Protein AF-A0A5C4JPP7-F1 (afdb_monomer_lite)

Secondary structure (DSSP, 8-state):
-HHHHHHHHHHHHHHHHHHHHHHHTT-HHHHHHHHHHHHHHHHHHHHHHHHTT--SHHHHHHHHHHHHHHHHHHHHHHHHHHHHS---HHHHHHHHHHHHHHHHHTHHHHHHHHHSSSTT-TTS-TT-HHHHHHHIIIIIIHHHHHHHHHHHHH-TTSSSSSS---

Foldseek 3Di:
DVVVCVVLVVLLVVLQVVLVVCVVVLLLLVSLLSLLVSLQVLQVQLLVCPLVPVDNVSNLRSLVVSVVSLVSSLVSLQCSCPVPLDHPLVSLVSQLVSLVVLLVSQVQQVVQCVPCVGRNHVPDDPPPVVSSVSCCVRRPVSSVSSNVSSVVSNDPDPPPPPDDDD

Structure (mmCIF, N/CA/C/O backbone):
data_AF-A0A5C4JPP7-F1
#
_entry.id   AF-A0A5C4JPP7-F1
#
loop_
_atom_site.group_PDB
_atom_site.id
_atom_site.type_symbol
_atom_site.label_atom_id
_atom_site.label_alt_id
_atom_site.label_comp_id
_atom_site.label_asym_id
_atom_site.label_entity_id
_atom_site.label_seq_id
_atom_site.pdbx_PDB_ins_code
_atom_site.Cartn_x
_atom_site.Cartn_y
_atom_site.Cartn_z
_atom_site.occupancy
_atom_site.B_iso_or_equiv
_atom_site.auth_seq_id
_atom_site.auth_comp_id
_atom_site.auth_asym_id
_atom_site.auth_atom_id
_atom_site.pdbx_PDB_model_num
ATOM 1 N N . MET A 1 1 ? 24.424 9.582 1.582 1.00 49.69 1 MET A N 1
ATOM 2 C CA . MET A 1 1 ? 23.572 8.385 1.374 1.00 49.69 1 MET A CA 1
ATOM 3 C C . MET A 1 1 ? 23.296 7.610 2.666 1.00 49.69 1 MET A C 1
ATOM 5 O O . MET A 1 1 ? 22.175 7.161 2.840 1.00 49.69 1 MET A O 1
ATOM 9 N N . THR A 1 2 ? 24.236 7.521 3.614 1.00 51.38 2 THR A N 1
ATOM 10 C CA . THR A 1 2 ? 24.049 6.843 4.918 1.00 51.38 2 THR A CA 1
ATOM 11 C C . THR A 1 2 ? 22.946 7.439 5.810 1.00 51.38 2 THR A C 1
ATOM 13 O O . THR A 1 2 ? 22.228 6.692 6.467 1.00 51.38 2 THR A O 1
ATOM 16 N N . GLY A 1 3 ? 22.742 8.762 5.795 1.00 47.66 3 GLY A N 1
ATOM 17 C CA . GLY A 1 3 ? 21.712 9.421 6.618 1.00 47.66 3 GLY A CA 1
ATOM 18 C C . GLY A 1 3 ? 20.260 9.124 6.210 1.00 47.66 3 GLY A C 1
ATOM 19 O O . GLY A 1 3 ? 19.405 8.961 7.072 1.00 47.66 3 GLY A O 1
ATOM 20 N N . ILE A 1 4 ? 19.974 8.987 4.910 1.00 56.25 4 ILE A N 1
ATOM 21 C CA . ILE A 1 4 ? 18.609 8.727 4.405 1.00 56.25 4 ILE A CA 1
ATOM 22 C C . ILE A 1 4 ? 18.173 7.293 4.743 1.00 56.25 4 ILE A C 1
ATOM 24 O O . ILE A 1 4 ? 17.026 7.064 5.121 1.00 56.25 4 ILE A O 1
ATOM 28 N N . ILE A 1 5 ? 19.109 6.341 4.689 1.00 60.06 5 ILE A N 1
ATOM 29 C CA . ILE A 1 5 ? 18.866 4.935 5.043 1.00 60.06 5 ILE A CA 1
ATOM 30 C C . ILE A 1 5 ? 18.561 4.802 6.544 1.00 60.06 5 ILE A C 1
ATOM 32 O O . ILE A 1 5 ? 17.638 4.082 6.922 1.00 60.06 5 ILE A O 1
ATOM 36 N N . ALA A 1 6 ? 19.272 5.544 7.401 1.00 61.81 6 ALA A N 1
ATOM 37 C CA . ALA A 1 6 ? 19.023 5.543 8.844 1.00 61.81 6 ALA A CA 1
ATOM 38 C C . ALA A 1 6 ? 17.643 6.124 9.207 1.00 61.81 6 ALA A C 1
ATOM 40 O O . ALA A 1 6 ? 16.941 5.569 10.054 1.00 61.81 6 ALA A O 1
ATOM 41 N N . ILE A 1 7 ? 17.223 7.205 8.541 1.00 70.81 7 ILE A N 1
ATOM 42 C CA . ILE A 1 7 ? 15.914 7.838 8.767 1.00 70.81 7 ILE A CA 1
ATOM 43 C C . ILE A 1 7 ? 14.772 6.942 8.258 1.00 70.81 7 ILE A C 1
ATOM 45 O O . ILE A 1 7 ? 13.784 6.743 8.960 1.00 70.81 7 ILE A O 1
ATOM 49 N N . GLY A 1 8 ? 14.918 6.337 7.075 1.00 70.19 8 GLY A N 1
ATOM 50 C CA . GLY A 1 8 ? 13.918 5.406 6.539 1.00 70.19 8 GLY A CA 1
ATOM 51 C C . GLY A 1 8 ? 13.774 4.140 7.390 1.00 70.19 8 GLY A C 1
ATOM 52 O O . GLY A 1 8 ? 12.660 3.728 7.710 1.00 70.19 8 GLY A O 1
ATOM 53 N N . GLY A 1 9 ? 14.897 3.556 7.820 1.00 77.12 9 GLY A N 1
ATOM 54 C CA . GLY A 1 9 ? 14.901 2.360 8.665 1.00 77.12 9 GLY A CA 1
ATOM 55 C C . GLY A 1 9 ? 14.284 2.598 10.046 1.00 77.12 9 GLY A C 1
ATOM 56 O O . GLY A 1 9 ? 13.476 1.791 10.502 1.00 77.12 9 GLY A O 1
ATOM 57 N N . THR A 1 10 ? 14.603 3.723 10.693 1.00 82.38 10 THR A N 1
ATOM 58 C CA . THR A 1 10 ? 14.012 4.084 11.995 1.00 82.38 10 THR A CA 1
ATOM 59 C C . THR A 1 10 ? 12.517 4.372 11.892 1.00 82.38 10 THR A C 1
ATOM 61 O O . THR A 1 10 ? 11.758 3.921 12.748 1.00 82.38 10 THR A O 1
ATOM 64 N N . PHE A 1 11 ? 12.070 5.038 10.824 1.00 83.00 11 PHE A N 1
ATOM 65 C CA . PHE A 1 11 ? 10.648 5.275 10.570 1.00 83.00 11 PHE A CA 1
ATOM 66 C C . PHE A 1 11 ? 9.859 3.970 10.368 1.00 83.00 11 PHE A C 1
ATOM 68 O O . PHE A 1 11 ? 8.770 3.811 10.926 1.00 83.00 11 PHE A O 1
ATOM 75 N N . LEU A 1 12 ? 10.420 3.010 9.623 1.00 83.19 12 LEU A N 1
ATOM 76 C CA . LEU A 1 12 ? 9.820 1.686 9.427 1.00 83.19 12 LEU A CA 1
ATOM 77 C C . LEU A 1 12 ? 9.718 0.909 10.741 1.00 83.19 12 LEU A C 1
ATOM 79 O O . LEU A 1 12 ? 8.647 0.409 11.078 1.00 83.19 12 LEU A O 1
ATOM 83 N N . LEU A 1 13 ? 10.811 0.848 11.505 1.00 86.19 13 LEU A N 1
ATOM 84 C CA . LEU A 1 13 ? 10.848 0.184 12.810 1.00 86.19 13 LEU A CA 1
ATOM 85 C C . LEU A 1 13 ? 9.832 0.787 13.780 1.00 86.19 13 LEU A C 1
ATOM 87 O O . LEU A 1 13 ? 9.077 0.053 14.414 1.00 86.19 13 LEU A O 1
ATOM 91 N N . PHE A 1 14 ? 9.775 2.115 13.859 1.00 87.56 14 PHE A N 1
ATOM 92 C CA . PHE A 1 14 ? 8.813 2.816 14.700 1.00 87.56 14 PHE A CA 1
ATOM 93 C C . PHE A 1 14 ? 7.368 2.489 14.304 1.00 87.56 14 PHE A C 1
ATOM 95 O O . PHE A 1 14 ? 6.552 2.150 15.162 1.00 87.56 14 PHE A O 1
ATOM 102 N N . SER A 1 15 ? 7.069 2.520 13.003 1.00 87.62 15 SER A N 1
ATOM 103 C CA . SER A 1 15 ? 5.741 2.204 12.468 1.00 87.62 15 SER A CA 1
ATOM 104 C C . SER A 1 15 ? 5.324 0.760 12.772 1.00 87.62 15 SER A C 1
ATOM 106 O O . SER A 1 15 ? 4.185 0.515 13.170 1.00 87.62 15 SER A O 1
ATOM 108 N N . LEU A 1 16 ? 6.256 -0.194 12.662 1.00 87.31 16 LEU A N 1
ATOM 109 C CA . LEU A 1 16 ? 6.025 -1.600 13.005 1.00 87.31 16 LEU A CA 1
ATOM 110 C C . LEU A 1 16 ? 5.768 -1.792 14.503 1.00 87.31 16 LEU A C 1
ATOM 112 O O . LEU A 1 16 ? 4.785 -2.432 14.873 1.00 87.31 16 LEU A O 1
ATOM 116 N N . ILE A 1 17 ? 6.607 -1.209 15.366 1.00 89.06 17 ILE A N 1
ATOM 117 C CA . ILE A 1 17 ? 6.441 -1.291 16.825 1.00 89.06 17 ILE A CA 1
ATOM 118 C C . ILE A 1 17 ? 5.074 -0.730 17.224 1.00 89.06 17 ILE A C 1
ATOM 120 O O . ILE A 1 17 ? 4.324 -1.377 17.955 1.00 89.06 17 ILE A O 1
ATOM 124 N N . LEU A 1 18 ? 4.716 0.443 16.701 1.00 89.25 18 LEU A N 1
ATOM 125 C CA . LEU A 1 18 ? 3.451 1.088 17.025 1.00 89.25 18 LEU A CA 1
ATOM 126 C C . LEU A 1 18 ? 2.252 0.284 16.504 1.00 89.25 18 LEU A C 1
ATOM 128 O O . LEU A 1 18 ? 1.256 0.141 17.212 1.00 89.25 18 LEU A O 1
ATOM 132 N N . SER A 1 19 ? 2.365 -0.316 15.317 1.00 88.62 19 SER A N 1
ATOM 133 C CA . SER A 1 19 ? 1.345 -1.217 14.776 1.00 88.62 19 SER A CA 1
ATOM 134 C C . SER A 1 19 ? 1.109 -2.436 15.676 1.00 88.62 19 SER A C 1
ATOM 136 O O . SER A 1 19 ? -0.048 -2.765 15.953 1.00 88.62 19 SER A O 1
ATOM 138 N N . VAL A 1 20 ? 2.175 -3.061 16.192 1.00 87.69 20 VAL A N 1
ATOM 139 C CA . VAL A 1 20 ? 2.091 -4.210 17.113 1.00 87.69 20 VAL A CA 1
ATOM 140 C C . VAL A 1 20 ? 1.449 -3.810 18.441 1.00 87.69 20 VAL A C 1
ATOM 142 O O . VAL A 1 20 ? 0.544 -4.496 18.918 1.00 87.69 20 VAL A O 1
ATOM 145 N N . VAL A 1 21 ? 1.862 -2.677 19.016 1.00 90.06 21 VAL A N 1
ATOM 146 C CA . VAL A 1 21 ? 1.279 -2.150 20.259 1.00 90.06 21 VAL A CA 1
ATOM 147 C C . VAL A 1 21 ? -0.221 -1.902 20.081 1.00 90.06 21 VAL A C 1
ATOM 149 O O . VAL A 1 21 ? -1.031 -2.35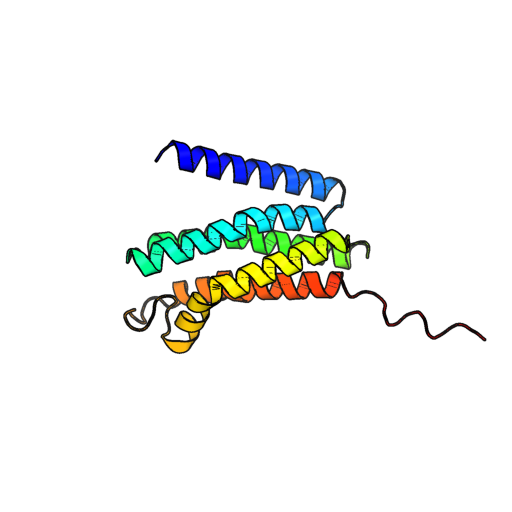2 20.889 1.00 90.06 21 VAL A O 1
ATOM 152 N N . LEU A 1 22 ? -0.626 -1.252 18.989 1.00 85.81 22 LEU A N 1
ATOM 153 C CA . LEU A 1 22 ? -2.036 -0.977 18.701 1.00 85.81 22 LEU A CA 1
ATOM 154 C C . LEU A 1 22 ? -2.845 -2.255 18.447 1.00 85.81 22 LEU A C 1
ATOM 156 O O . LEU A 1 22 ? -3.989 -2.348 18.896 1.00 85.81 22 LEU A O 1
ATOM 160 N N . ALA A 1 23 ? -2.262 -3.255 17.781 1.00 83.62 23 ALA A N 1
ATOM 161 C CA . ALA A 1 23 ? -2.888 -4.563 17.600 1.00 83.62 23 ALA A CA 1
ATOM 162 C C . ALA A 1 23 ? -3.126 -5.265 18.948 1.00 83.62 23 ALA A C 1
ATOM 164 O O . ALA A 1 23 ? -4.203 -5.826 19.164 1.00 83.62 23 ALA A O 1
ATOM 165 N N . PHE A 1 24 ? -2.181 -5.160 19.890 1.00 86.94 24 PHE A N 1
ATOM 166 C CA . PHE A 1 24 ? -2.333 -5.687 21.251 1.00 86.94 24 PHE A CA 1
ATOM 167 C C . PHE A 1 24 ? -3.518 -5.040 21.989 1.00 86.94 24 PHE A C 1
ATOM 169 O O . PHE A 1 24 ? -4.318 -5.732 22.619 1.00 86.94 24 PHE A O 1
ATOM 176 N N . PHE A 1 25 ? -3.711 -3.728 21.820 1.00 85.81 25 PHE A N 1
ATOM 177 C CA . PHE A 1 25 ? -4.876 -2.997 22.340 1.00 85.81 25 PHE A CA 1
ATOM 178 C C . PHE A 1 25 ? -6.160 -3.175 21.509 1.00 85.81 25 PHE A C 1
ATOM 180 O O . PHE A 1 25 ? -7.165 -2.520 21.785 1.00 85.81 25 PHE A O 1
ATOM 187 N N . ARG A 1 26 ? -6.173 -4.072 20.510 1.00 80.25 26 ARG A N 1
ATOM 188 C CA . ARG A 1 26 ? -7.308 -4.321 19.597 1.00 80.25 26 ARG A CA 1
ATOM 189 C C . ARG A 1 26 ? -7.719 -3.100 18.767 1.00 80.25 26 ARG A C 1
ATOM 191 O O . ARG A 1 26 ? -8.832 -3.048 18.246 1.00 80.25 26 ARG A O 1
ATOM 198 N N . LEU A 1 27 ? -6.825 -2.130 18.594 1.00 82.69 27 LEU A N 1
ATOM 199 C CA . LEU A 1 27 ? -7.013 -0.967 17.729 1.00 82.69 27 LEU A CA 1
ATOM 200 C C . LEU A 1 27 ? -6.633 -1.323 16.284 1.00 82.69 27 LEU A C 1
ATOM 202 O O . LEU A 1 27 ? -5.774 -0.693 15.672 1.00 82.69 27 LEU A O 1
ATOM 206 N N . TRP A 1 28 ? -7.287 -2.352 15.736 1.00 82.06 28 TRP A N 1
ATOM 207 C CA . TRP A 1 28 ? -6.944 -2.989 14.456 1.00 82.06 28 TRP A CA 1
ATOM 208 C C . TRP A 1 28 ? -6.869 -2.008 13.280 1.00 82.06 28 TRP A C 1
ATOM 210 O O . TRP A 1 28 ? -5.947 -2.070 12.474 1.00 82.06 28 TRP A O 1
ATOM 220 N N . ALA A 1 29 ? -7.807 -1.059 13.216 1.00 81.81 29 ALA A N 1
ATOM 221 C CA . ALA A 1 29 ? -7.848 -0.047 12.162 1.00 81.81 29 ALA A CA 1
ATOM 222 C C . ALA A 1 29 ? -6.635 0.894 12.218 1.00 81.81 29 ALA A C 1
ATOM 224 O O . ALA A 1 29 ? -6.015 1.172 11.200 1.00 81.81 29 ALA A O 1
ATOM 225 N N . TRP A 1 30 ? -6.266 1.344 13.418 1.00 81.81 30 TRP A N 1
ATOM 226 C CA . TRP A 1 30 ? -5.104 2.210 13.622 1.00 81.81 30 TRP A CA 1
ATOM 227 C C . TRP A 1 30 ? -3.796 1.456 13.405 1.00 81.81 30 TRP A C 1
ATOM 229 O O . TRP A 1 30 ? -2.883 1.983 12.781 1.00 81.81 30 TRP A O 1
ATOM 239 N N . SER A 1 31 ? -3.733 0.197 13.837 1.00 85.31 31 SER A N 1
ATOM 240 C CA . SER A 1 31 ? -2.623 -0.705 13.532 1.00 85.31 31 SER A CA 1
ATOM 241 C C . SER A 1 31 ? -2.403 -0.842 12.016 1.00 85.31 31 SER A C 1
ATOM 243 O O . SER A 1 31 ? -1.262 -0.753 11.561 1.00 85.31 31 SER A O 1
ATOM 245 N N . ALA A 1 32 ? -3.482 -0.944 11.227 1.00 84.56 32 ALA A N 1
ATOM 246 C CA . ALA A 1 32 ? -3.413 -0.950 9.767 1.00 84.56 32 ALA A CA 1
ATOM 247 C C . ALA A 1 32 ? -2.936 0.393 9.180 1.00 84.56 32 ALA A C 1
ATOM 249 O O . ALA A 1 32 ? -2.110 0.383 8.272 1.00 84.56 32 ALA A O 1
ATOM 250 N N . VAL A 1 33 ? -3.371 1.543 9.717 1.00 86.19 33 VAL A N 1
ATOM 251 C CA . VAL A 1 33 ? -2.877 2.870 9.279 1.00 86.19 33 VAL A CA 1
ATOM 252 C C . VAL A 1 33 ? -1.352 2.952 9.375 1.00 86.19 33 VAL A C 1
ATOM 254 O O . VAL A 1 33 ? -0.705 3.374 8.418 1.00 86.19 33 VAL A O 1
ATOM 257 N N . PHE A 1 34 ? -0.768 2.504 10.489 1.00 86.56 34 PHE A N 1
ATOM 258 C CA . PHE A 1 34 ? 0.686 2.549 10.682 1.00 86.56 34 PHE A CA 1
ATOM 259 C C . PHE A 1 34 ? 1.465 1.605 9.763 1.00 86.56 34 PHE A C 1
ATOM 261 O O . PHE A 1 34 ? 2.642 1.845 9.526 1.00 86.56 34 PHE A O 1
ATOM 268 N N . LEU A 1 35 ? 0.833 0.577 9.196 1.00 87.19 35 LEU A N 1
ATOM 269 C CA . LEU A 1 35 ? 1.463 -0.272 8.178 1.00 87.19 35 LEU A CA 1
ATOM 270 C C . LEU A 1 35 ? 1.340 0.319 6.773 1.00 87.19 35 LEU A C 1
ATOM 272 O O . LEU A 1 35 ? 2.260 0.202 5.967 1.00 87.19 35 LEU A O 1
ATOM 276 N N . VAL A 1 36 ? 0.224 0.988 6.483 1.00 84.19 36 VAL A N 1
ATOM 277 C CA . VAL A 1 36 ? -0.018 1.626 5.181 1.00 84.19 36 VAL A CA 1
ATOM 278 C C . VAL A 1 36 ? 0.831 2.887 5.016 1.00 84.19 36 VAL A C 1
ATOM 280 O O . VAL A 1 36 ? 1.326 3.152 3.923 1.00 84.19 36 VAL A O 1
ATOM 283 N N . MET A 1 37 ? 1.048 3.643 6.096 1.00 85.31 37 MET A N 1
ATOM 284 C CA . MET A 1 37 ? 1.807 4.896 6.073 1.00 85.31 37 MET A CA 1
ATOM 285 C C . MET A 1 37 ? 3.221 4.751 5.472 1.00 85.31 37 MET A C 1
ATOM 287 O O . MET A 1 37 ? 3.550 5.557 4.607 1.00 85.31 37 MET A O 1
ATOM 291 N N . PRO A 1 38 ? 4.051 3.755 5.842 1.00 83.69 38 PRO A N 1
ATOM 292 C CA . PRO A 1 38 ? 5.322 3.505 5.162 1.00 83.69 38 PRO A CA 1
ATOM 293 C C . PRO A 1 38 ? 5.180 2.806 3.803 1.00 83.69 38 PRO A C 1
ATOM 295 O O . PRO A 1 38 ? 6.050 2.972 2.949 1.00 83.69 38 PRO A O 1
ATOM 298 N N . ALA A 1 39 ? 4.105 2.046 3.568 1.00 82.62 39 ALA A N 1
ATOM 299 C CA . ALA A 1 39 ? 3.883 1.380 2.284 1.00 82.62 39 ALA A CA 1
ATOM 300 C C . ALA A 1 39 ? 3.671 2.386 1.138 1.00 82.62 39 ALA A C 1
ATOM 302 O O . ALA A 1 39 ? 4.146 2.148 0.031 1.00 82.62 39 ALA A O 1
ATOM 303 N N . VAL A 1 40 ? 3.032 3.531 1.415 1.00 79.50 40 VAL A N 1
ATOM 304 C CA . VAL A 1 40 ? 2.797 4.614 0.441 1.00 79.50 40 VAL A CA 1
ATOM 305 C C . VAL A 1 40 ? 4.090 5.172 -0.168 1.00 79.50 40 VAL A C 1
ATOM 307 O O . VAL A 1 40 ? 4.259 5.074 -1.385 1.00 79.50 40 VAL A O 1
ATOM 310 N N . PRO A 1 41 ? 5.037 5.727 0.613 1.00 78.25 41 PRO A N 1
ATOM 311 C CA . PRO A 1 41 ? 6.287 6.229 0.062 1.00 78.25 41 PRO A CA 1
ATOM 312 C C . PRO A 1 41 ? 7.150 5.109 -0.529 1.00 78.25 41 PRO A C 1
ATOM 314 O O . PRO A 1 41 ? 7.822 5.359 -1.520 1.00 78.25 41 PRO A O 1
ATOM 317 N N . LEU A 1 42 ? 7.113 3.878 0.004 1.00 79.56 42 LEU A N 1
ATOM 318 C CA . LEU A 1 42 ? 7.826 2.735 -0.590 1.00 79.56 42 LEU A CA 1
ATOM 319 C C . LEU A 1 42 ? 7.320 2.412 -2.002 1.00 79.56 42 LEU A C 1
ATOM 321 O O . LEU A 1 42 ? 8.124 2.192 -2.908 1.00 79.56 42 LEU A O 1
ATOM 325 N N . GLN A 1 43 ? 6.002 2.439 -2.208 1.00 76.88 43 GLN A N 1
ATOM 326 C CA . GLN A 1 43 ? 5.403 2.259 -3.529 1.00 76.88 43 GLN A CA 1
ATOM 327 C C . GLN A 1 43 ? 5.782 3.393 -4.486 1.00 76.88 43 GLN A C 1
ATOM 329 O O . GLN A 1 43 ? 6.199 3.123 -5.613 1.00 76.88 43 GLN A O 1
ATOM 334 N N . LEU A 1 44 ? 5.709 4.645 -4.027 1.00 73.31 44 LEU A N 1
ATOM 335 C CA . LEU A 1 44 ? 6.077 5.828 -4.815 1.00 73.31 44 LEU A CA 1
ATOM 336 C C . LEU A 1 44 ? 7.568 5.869 -5.180 1.00 73.31 44 LEU A C 1
ATOM 338 O O . LEU A 1 44 ? 7.922 6.232 -6.301 1.00 73.31 44 LEU A O 1
ATOM 342 N N . LEU A 1 45 ? 8.450 5.479 -4.258 1.00 73.31 45 LEU A N 1
ATOM 343 C CA . LEU A 1 45 ? 9.891 5.389 -4.504 1.00 73.31 45 LEU A CA 1
ATOM 344 C C . LEU A 1 45 ? 10.212 4.284 -5.511 1.00 73.31 45 LEU A C 1
ATOM 346 O O . LEU A 1 45 ? 11.002 4.513 -6.424 1.00 73.31 45 LEU A O 1
ATOM 350 N N . GLY A 1 46 ? 9.549 3.128 -5.397 1.00 67.75 46 GLY A N 1
ATOM 351 C CA . GLY A 1 46 ? 9.661 2.062 -6.392 1.00 67.75 46 GLY A CA 1
ATOM 352 C C . GLY A 1 46 ? 9.223 2.516 -7.786 1.00 67.75 46 GLY A C 1
ATOM 353 O O . GLY A 1 46 ? 9.881 2.199 -8.769 1.00 67.75 46 GLY A O 1
ATOM 354 N N . PHE A 1 47 ? 8.167 3.327 -7.887 1.00 64.94 47 PHE A N 1
ATOM 355 C CA . PHE A 1 47 ? 7.688 3.847 -9.172 1.00 64.94 47 PHE A CA 1
ATOM 356 C C . PHE A 1 47 ? 8.603 4.929 -9.773 1.00 64.94 47 PHE A C 1
ATOM 358 O O . PHE A 1 47 ? 8.942 4.897 -10.952 1.00 64.94 47 PHE A O 1
ATOM 365 N N . THR A 1 48 ? 9.038 5.896 -8.964 1.00 64.75 48 THR A N 1
ATOM 366 C CA . THR A 1 48 ? 9.856 7.022 -9.446 1.00 64.75 48 THR A CA 1
ATOM 367 C C . THR A 1 48 ? 11.280 6.612 -9.811 1.00 64.75 48 THR A C 1
ATOM 369 O O . THR A 1 48 ? 11.814 7.114 -10.798 1.00 64.75 48 THR A O 1
ATOM 372 N N . GLY A 1 49 ? 11.893 5.685 -9.070 1.00 59.09 49 GLY A N 1
ATOM 373 C CA . GLY A 1 49 ? 13.270 5.244 -9.313 1.00 59.09 49 GLY A CA 1
ATOM 374 C C . GLY A 1 49 ? 13.477 4.457 -10.610 1.00 59.09 49 GLY A C 1
ATOM 375 O O . GLY A 1 49 ? 14.612 4.246 -11.014 1.00 59.09 49 GLY A O 1
ATOM 376 N N . THR A 1 50 ? 12.407 4.019 -11.266 1.00 61.34 50 THR A N 1
ATOM 377 C CA . THR A 1 50 ? 12.465 2.962 -12.288 1.00 61.34 50 THR A CA 1
ATOM 378 C C . THR A 1 50 ? 12.121 3.511 -13.654 1.00 61.34 50 THR A C 1
ATOM 380 O O . THR A 1 50 ? 12.947 3.447 -14.562 1.00 61.34 50 THR A O 1
ATOM 383 N N . CYS A 1 51 ? 10.996 4.219 -13.762 1.00 62.72 51 CYS A N 1
ATOM 384 C CA . CYS A 1 51 ? 10.615 4.873 -15.011 1.00 62.72 51 CYS A CA 1
ATOM 385 C C . CYS A 1 51 ? 11.445 6.133 -15.333 1.00 62.72 51 CYS A C 1
ATOM 387 O O . CYS A 1 51 ? 11.314 6.678 -16.424 1.00 62.72 51 CYS A O 1
ATOM 389 N N . THR A 1 52 ? 12.309 6.604 -14.422 1.00 61.22 52 THR A N 1
ATOM 390 C CA . THR A 1 52 ? 13.206 7.750 -14.684 1.00 61.22 52 THR A CA 1
ATOM 391 C C . THR A 1 52 ? 14.683 7.381 -14.824 1.00 61.22 52 THR A C 1
ATOM 393 O O . THR A 1 52 ? 15.447 8.194 -15.339 1.00 61.22 52 THR A O 1
ATOM 396 N N . GLN A 1 53 ? 15.105 6.184 -14.386 1.00 58.31 53 GLN A N 1
ATOM 397 C CA . GLN A 1 53 ? 16.527 5.797 -14.362 1.00 58.31 53 GLN A CA 1
ATOM 398 C C . GLN A 1 53 ? 16.849 4.498 -15.116 1.00 58.31 53 GLN A C 1
ATOM 400 O O . GLN A 1 53 ? 18.013 4.108 -15.138 1.00 58.31 53 GLN A O 1
ATOM 405 N N . GLY A 1 54 ? 15.864 3.833 -15.739 1.00 55.41 54 GLY A N 1
ATOM 406 C CA . GLY A 1 54 ? 16.097 2.612 -16.529 1.00 55.41 54 GLY A CA 1
ATOM 407 C C . GLY A 1 54 ? 16.687 1.454 -15.716 1.00 55.41 54 GLY A C 1
ATOM 408 O O . GLY A 1 54 ? 17.339 0.575 -16.268 1.00 55.41 54 GLY A O 1
ATOM 409 N N . ALA A 1 55 ? 16.522 1.492 -14.393 1.00 55.41 55 ALA A N 1
ATOM 410 C CA . ALA A 1 55 ? 16.962 0.450 -13.486 1.00 55.41 55 ALA A CA 1
ATOM 411 C C . ALA A 1 55 ? 15.737 -0.368 -13.073 1.00 55.41 55 ALA A C 1
ATOM 413 O O . ALA A 1 55 ? 14.867 0.130 -12.361 1.00 55.41 55 ALA A O 1
ATOM 414 N N . ASP A 1 56 ? 15.692 -1.631 -13.479 1.00 53.75 56 ASP A N 1
ATOM 415 C CA . ASP A 1 56 ? 14.572 -2.537 -13.184 1.00 53.75 56 ASP A CA 1
ATOM 416 C C . ASP A 1 56 ? 14.580 -3.000 -11.706 1.00 53.75 56 ASP A C 1
ATOM 418 O O . ASP A 1 56 ? 13.553 -3.298 -11.096 1.00 53.75 56 ASP A O 1
ATOM 422 N N . GLY A 1 57 ? 15.747 -2.950 -11.052 1.00 55.59 57 GLY A N 1
ATOM 423 C CA . GLY A 1 57 ? 15.947 -3.328 -9.643 1.00 55.59 57 GLY A CA 1
ATOM 424 C C . GLY A 1 57 ? 15.161 -2.519 -8.585 1.00 55.59 57 GLY A C 1
ATOM 425 O O . GLY A 1 57 ? 14.583 -3.121 -7.668 1.00 55.59 57 GLY A O 1
ATOM 426 N N . PRO A 1 58 ? 15.099 -1.172 -8.644 1.00 57.22 58 PRO A N 1
ATOM 427 C CA . PRO A 1 58 ? 14.318 -0.374 -7.692 1.00 57.22 58 PRO A CA 1
ATOM 428 C C . PRO A 1 58 ? 12.803 -0.644 -7.737 1.00 57.22 58 PRO A C 1
ATOM 430 O O . PRO A 1 58 ? 12.084 -0.347 -6.781 1.00 57.22 58 PRO A O 1
ATOM 433 N N . PHE A 1 59 ? 12.317 -1.265 -8.809 1.00 57.72 59 PHE A N 1
ATOM 434 C CA . PHE A 1 59 ? 10.897 -1.493 -9.029 1.00 57.72 59 PHE A CA 1
ATOM 435 C C . PHE A 1 59 ? 10.377 -2.675 -8.228 1.00 57.72 59 PHE A C 1
ATOM 437 O O . PHE A 1 59 ? 9.440 -2.569 -7.430 1.00 57.72 59 PHE A O 1
ATOM 444 N N . VAL A 1 60 ? 11.082 -3.794 -8.382 1.00 60.38 60 VAL A N 1
ATOM 445 C CA . VAL A 1 60 ? 10.839 -5.022 -7.640 1.00 60.38 60 VAL A CA 1
ATOM 446 C C . VAL A 1 60 ? 11.022 -4.754 -6.150 1.00 60.38 60 VAL A C 1
ATOM 448 O O . VAL A 1 60 ? 10.203 -5.179 -5.347 1.00 60.38 60 VAL A O 1
ATOM 451 N N . THR A 1 61 ? 12.023 -3.969 -5.751 1.00 66.75 61 THR A N 1
ATOM 452 C CA . THR A 1 61 ? 12.256 -3.681 -4.325 1.00 66.75 61 THR A CA 1
ATOM 453 C C . THR A 1 61 ? 11.135 -2.860 -3.679 1.00 66.75 61 THR A C 1
ATOM 455 O O . THR A 1 61 ? 10.704 -3.213 -2.581 1.00 66.75 61 THR A O 1
ATOM 458 N N . GLY A 1 62 ? 10.589 -1.835 -4.344 1.00 67.69 62 GLY A N 1
ATOM 459 C CA . GLY A 1 62 ? 9.448 -1.067 -3.822 1.00 67.69 62 GLY A CA 1
ATOM 460 C C . GLY A 1 62 ? 8.168 -1.902 -3.681 1.00 67.69 62 GLY A C 1
ATOM 461 O O . GLY A 1 62 ? 7.500 -1.859 -2.641 1.00 67.69 62 GLY A O 1
ATOM 462 N N . ALA A 1 63 ? 7.853 -2.724 -4.686 1.00 67.88 63 ALA A N 1
ATOM 463 C CA . ALA A 1 63 ? 6.711 -3.639 -4.656 1.00 67.88 63 ALA A CA 1
ATOM 464 C C . ALA A 1 63 ? 6.882 -4.752 -3.609 1.00 67.88 63 ALA A C 1
ATOM 466 O O . ALA A 1 63 ? 5.968 -5.008 -2.824 1.00 67.88 63 ALA A O 1
ATOM 467 N N . VAL A 1 64 ? 8.058 -5.384 -3.545 1.00 74.19 64 VAL A N 1
ATOM 468 C CA . VAL A 1 64 ? 8.358 -6.475 -2.603 1.00 74.19 64 VAL A CA 1
ATOM 469 C C . VAL A 1 64 ? 8.344 -5.982 -1.160 1.00 74.19 64 VAL A C 1
ATOM 471 O O . VAL A 1 64 ? 7.824 -6.679 -0.296 1.00 74.19 64 VAL A O 1
ATOM 474 N N . LEU A 1 65 ? 8.865 -4.783 -0.880 1.00 77.81 65 LEU A N 1
ATOM 475 C CA . LEU A 1 65 ? 8.895 -4.237 0.482 1.00 77.81 65 LEU A CA 1
ATOM 476 C C . LEU A 1 65 ? 7.522 -3.735 0.949 1.00 77.81 65 LEU A C 1
ATOM 478 O O . LEU A 1 65 ? 7.186 -3.869 2.126 1.00 77.81 65 LEU A O 1
ATOM 482 N N . SER A 1 66 ? 6.712 -3.175 0.047 1.00 80.38 66 SER A N 1
ATOM 483 C CA . SER A 1 66 ? 5.375 -2.664 0.386 1.00 80.38 66 SER A CA 1
ATOM 484 C C . SER A 1 66 ? 4.306 -3.757 0.478 1.00 80.38 66 SER A C 1
ATOM 486 O O . SER A 1 66 ? 3.396 -3.653 1.302 1.00 80.38 66 SER A O 1
ATOM 488 N N . SER A 1 67 ? 4.426 -4.831 -0.308 1.00 80.31 67 SER A N 1
ATOM 489 C CA . SER A 1 67 ? 3.466 -5.944 -0.338 1.00 80.31 67 SER A CA 1
ATOM 490 C C . SER A 1 67 ? 3.173 -6.577 1.031 1.00 80.31 67 SER A C 1
ATOM 492 O O . SER A 1 67 ? 1.996 -6.680 1.375 1.00 80.31 67 SER A O 1
ATOM 494 N N . PRO A 1 68 ? 4.163 -6.974 1.861 1.00 83.62 68 PRO A N 1
ATOM 495 C CA . PRO A 1 68 ? 3.886 -7.578 3.166 1.00 83.62 68 PRO A CA 1
ATOM 496 C C . PRO A 1 68 ? 3.238 -6.592 4.143 1.00 83.62 68 PRO A C 1
ATOM 498 O O . PRO A 1 68 ? 2.405 -7.000 4.955 1.00 83.62 68 PRO A O 1
ATOM 501 N N . LEU A 1 69 ? 3.563 -5.297 4.049 1.00 84.38 69 LEU A N 1
ATOM 502 C CA . LEU A 1 69 ? 2.943 -4.248 4.863 1.00 84.38 69 LEU A CA 1
ATOM 503 C C . LEU A 1 69 ? 1.460 -4.088 4.505 1.00 84.38 69 LEU A C 1
ATOM 505 O O . LEU A 1 69 ? 0.601 -4.109 5.386 1.00 84.38 69 LEU A O 1
ATOM 509 N N . LEU A 1 70 ? 1.155 -4.001 3.208 1.00 82.25 70 LEU A N 1
ATOM 510 C CA . LEU A 1 70 ? -0.212 -3.903 2.695 1.00 82.25 70 LEU A 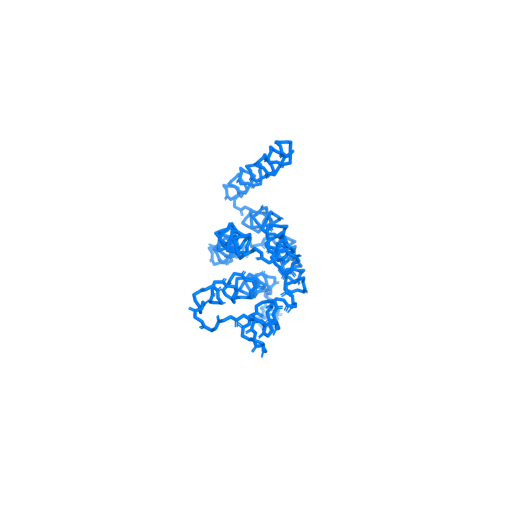CA 1
ATOM 511 C C . LEU A 1 70 ? -1.023 -5.174 2.975 1.00 82.25 70 LEU A C 1
ATOM 513 O O . LEU A 1 70 ? -2.158 -5.079 3.435 1.00 82.25 70 LEU A O 1
ATOM 517 N N . ALA A 1 71 ? -0.442 -6.359 2.775 1.00 85.56 71 ALA A N 1
ATOM 518 C CA . ALA A 1 71 ? -1.092 -7.634 3.073 1.00 85.56 71 ALA A CA 1
ATOM 519 C C . ALA A 1 71 ? -1.430 -7.758 4.567 1.00 85.56 71 ALA A C 1
ATOM 521 O O . ALA A 1 71 ? -2.540 -8.153 4.927 1.00 85.56 71 ALA A O 1
ATOM 522 N N . SER A 1 72 ? -0.504 -7.348 5.438 1.00 85.25 72 SER A N 1
ATOM 523 C CA . SER A 1 72 ? -0.729 -7.313 6.886 1.00 85.25 72 SER A CA 1
ATOM 524 C C . SER A 1 72 ? -1.822 -6.308 7.261 1.00 85.25 72 SER A C 1
ATOM 526 O O . SER A 1 72 ? -2.693 -6.626 8.069 1.00 85.25 72 SER A O 1
ATOM 528 N N . ALA A 1 73 ? -1.840 -5.126 6.634 1.00 83.56 73 ALA A N 1
ATOM 529 C CA . ALA A 1 73 ? -2.892 -4.131 6.835 1.00 83.56 73 ALA A CA 1
ATOM 530 C C . ALA A 1 73 ? -4.278 -4.663 6.429 1.00 83.56 73 ALA A C 1
ATOM 532 O O . ALA A 1 73 ? -5.232 -4.516 7.193 1.00 83.56 73 ALA A O 1
ATOM 533 N N . ILE A 1 74 ? -4.387 -5.342 5.280 1.00 85.62 74 ILE A N 1
ATOM 534 C CA . ILE A 1 74 ? -5.622 -6.014 4.845 1.00 85.62 74 ILE A CA 1
ATOM 535 C C . ILE A 1 74 ? -6.046 -7.057 5.881 1.00 85.62 74 ILE A C 1
ATOM 537 O O . ILE A 1 74 ? -7.201 -7.066 6.307 1.00 85.62 74 ILE A O 1
ATOM 541 N N . GLY A 1 75 ? -5.112 -7.906 6.318 1.00 84.25 75 GLY A N 1
ATOM 542 C CA . GLY A 1 75 ? -5.361 -8.925 7.335 1.00 84.25 75 GLY A CA 1
ATOM 543 C C . GLY A 1 75 ? -5.912 -8.327 8.628 1.00 84.25 75 GLY A C 1
ATOM 544 O O . GLY A 1 75 ? -6.904 -8.823 9.152 1.00 84.25 75 GLY A O 1
ATOM 545 N N . LEU A 1 76 ? -5.343 -7.218 9.103 1.00 83.00 76 LEU A N 1
ATOM 546 C CA . LEU A 1 76 ? -5.789 -6.530 10.318 1.00 83.00 76 LEU A CA 1
ATOM 547 C C . LEU A 1 76 ? -7.170 -5.885 10.163 1.00 83.00 76 LEU A C 1
ATOM 549 O O . LEU A 1 76 ? -7.986 -5.975 11.081 1.00 83.00 76 LEU A O 1
ATOM 553 N N . VAL A 1 77 ? -7.463 -5.268 9.015 1.00 81.19 77 VAL A N 1
ATOM 554 C C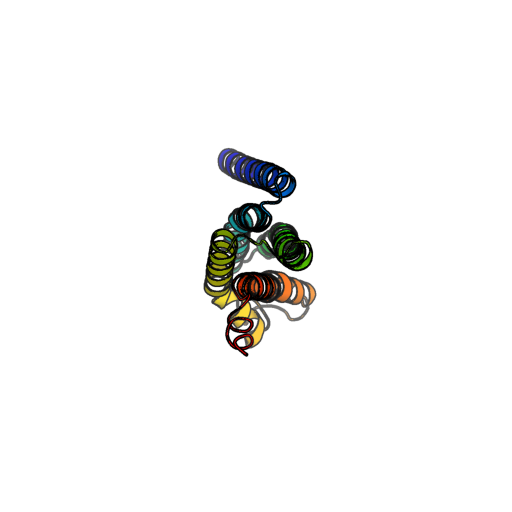A . VAL A 1 77 ? -8.786 -4.683 8.740 1.00 81.19 77 VAL A CA 1
ATOM 555 C C . VAL A 1 77 ? -9.852 -5.778 8.635 1.00 81.19 77 VAL A C 1
ATOM 557 O O . VAL A 1 77 ? -10.916 -5.661 9.244 1.00 81.19 77 VAL A O 1
ATOM 560 N N . LEU A 1 78 ? -9.569 -6.874 7.927 1.00 82.56 78 LEU A N 1
ATOM 561 C CA . LEU A 1 78 ? -10.492 -8.006 7.802 1.00 82.56 78 LEU A CA 1
ATOM 562 C C . LEU A 1 78 ? -10.695 -8.721 9.139 1.00 82.56 78 LEU A C 1
ATOM 564 O O . LEU A 1 78 ? -11.833 -8.963 9.538 1.00 82.56 78 LEU A O 1
ATOM 568 N N . TRP A 1 79 ? -9.608 -9.012 9.855 1.00 81.62 79 TRP A N 1
ATOM 569 C CA . TRP A 1 79 ? -9.656 -9.662 11.161 1.00 81.62 79 TRP A CA 1
ATOM 570 C C . TRP A 1 79 ? -10.399 -8.804 12.179 1.00 81.62 79 TRP A C 1
ATOM 572 O O . TRP A 1 79 ? -11.295 -9.297 12.857 1.00 81.62 79 TRP A O 1
ATOM 582 N N . GLY A 1 80 ? -10.101 -7.504 12.253 1.00 70.94 80 GLY A N 1
ATOM 583 C CA . GLY A 1 80 ? -10.829 -6.579 13.119 1.00 70.94 80 GLY A CA 1
ATOM 584 C C . GLY A 1 80 ? -12.323 -6.523 12.787 1.00 70.94 80 GLY A C 1
ATOM 585 O O . GLY A 1 80 ? -13.153 -6.446 13.695 1.00 70.94 80 GLY A O 1
ATOM 586 N N . GLY A 1 81 ? -12.668 -6.588 11.495 1.00 68.56 81 GLY A N 1
ATOM 587 C CA . GLY A 1 81 ? -14.046 -6.512 11.014 1.00 68.56 81 GLY A CA 1
ATOM 588 C C . GLY A 1 81 ? -14.844 -7.772 11.337 1.00 68.56 81 GLY A C 1
ATOM 589 O O . GLY A 1 81 ? -15.985 -7.679 11.786 1.00 68.56 81 GLY A O 1
ATOM 590 N N . MET A 1 82 ? -14.230 -8.946 11.169 1.00 68.62 82 MET A N 1
ATOM 591 C CA . MET A 1 82 ? -14.861 -10.242 11.432 1.00 68.62 82 MET A CA 1
ATOM 592 C C . MET A 1 82 ? -14.870 -10.613 12.919 1.00 68.62 82 MET A C 1
ATOM 594 O O . MET A 1 82 ? -15.859 -11.151 13.407 1.00 68.62 82 MET A O 1
ATOM 598 N N . ALA A 1 83 ? -13.788 -10.340 13.653 1.00 60.84 83 ALA A N 1
ATOM 599 C CA . ALA A 1 83 ? -13.597 -10.900 14.987 1.00 60.84 83 ALA A CA 1
ATOM 600 C C . ALA A 1 83 ? -14.451 -10.224 16.068 1.00 60.84 83 ALA A C 1
ATOM 602 O O . ALA A 1 83 ? -14.764 -10.887 17.056 1.00 60.84 83 ALA A O 1
ATOM 603 N N . LYS A 1 84 ? -14.810 -8.930 15.940 1.00 53.06 84 LYS A N 1
ATOM 604 C CA . LYS A 1 84 ? -15.530 -8.204 17.013 1.00 53.06 84 LYS A CA 1
ATOM 605 C C . LYS A 1 84 ? -16.448 -7.044 16.608 1.00 53.06 84 LYS A C 1
ATOM 607 O O . LYS A 1 84 ? -16.899 -6.340 17.504 1.00 53.06 84 LYS A O 1
ATOM 612 N N . GLY A 1 85 ? -16.738 -6.797 15.328 1.00 52.81 85 GLY A N 1
ATOM 613 C CA . GLY A 1 85 ? -17.706 -5.760 14.910 1.00 52.81 85 GLY A CA 1
ATOM 614 C C . GLY A 1 85 ? -17.395 -4.311 15.340 1.00 52.81 85 GLY A C 1
ATOM 615 O O . GLY A 1 85 ? -18.152 -3.405 15.014 1.00 5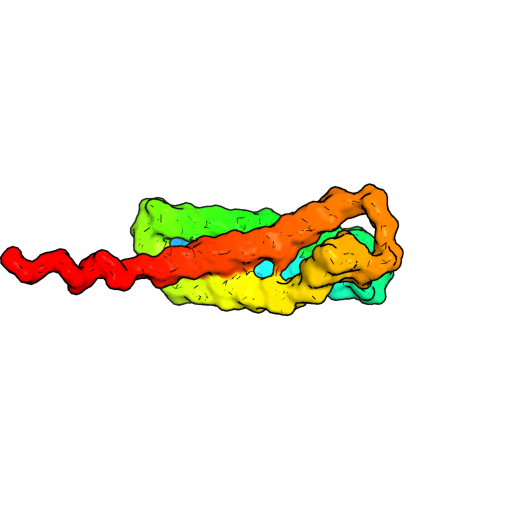2.81 85 GLY A O 1
ATOM 616 N N . ALA A 1 86 ? -16.284 -4.073 16.040 1.00 55.81 86 ALA A N 1
ATOM 617 C CA . ALA A 1 86 ? -15.836 -2.776 16.523 1.00 55.81 86 ALA A CA 1
ATOM 618 C C . ALA A 1 86 ? -14.549 -2.396 15.788 1.00 55.81 86 ALA A C 1
ATOM 620 O O . ALA A 1 86 ? -13.470 -2.315 16.377 1.00 55.81 86 ALA A O 1
ATOM 621 N N . LEU A 1 87 ? -14.649 -2.207 14.470 1.00 65.25 87 LEU A N 1
ATOM 622 C CA . LEU A 1 87 ? -13.619 -1.459 13.763 1.00 65.25 87 LEU A CA 1
ATOM 623 C C . LEU A 1 87 ? -13.857 0.021 14.041 1.00 65.25 87 LEU A C 1
ATOM 625 O O . LEU A 1 87 ? -14.963 0.525 13.859 1.00 65.25 87 LEU A O 1
ATOM 629 N N . SER A 1 88 ? -12.819 0.721 14.493 1.00 71.94 88 SER A N 1
ATOM 630 C CA . SER A 1 88 ? -12.881 2.173 14.628 1.00 71.94 88 SER A CA 1
ATOM 631 C C . SER A 1 88 ? -13.175 2.783 13.253 1.00 71.94 88 SER A C 1
ATOM 633 O O . SER A 1 88 ? -12.350 2.670 12.344 1.00 71.94 88 SER A O 1
ATOM 635 N N . GLN A 1 89 ? -14.347 3.411 13.101 1.00 74.62 89 GLN A N 1
ATOM 636 C CA . GLN A 1 89 ? -14.763 4.041 11.842 1.00 74.62 89 GLN A CA 1
ATOM 637 C C . GLN A 1 89 ? -13.750 5.090 11.379 1.00 74.62 89 GLN A C 1
ATOM 639 O O . GLN A 1 89 ? -13.422 5.133 10.199 1.00 74.62 89 GLN A O 1
ATOM 644 N N . SER A 1 90 ? -13.201 5.888 12.302 1.00 78.31 90 SER A N 1
ATOM 645 C CA . SER A 1 90 ? -12.178 6.886 11.974 1.00 78.31 90 SER A CA 1
ATOM 646 C C . SER A 1 90 ? -10.914 6.240 11.403 1.00 78.31 90 SER A C 1
ATOM 648 O O . SER A 1 90 ? -10.435 6.677 10.361 1.00 78.31 90 SER A O 1
ATOM 650 N N . GLY A 1 91 ? -10.424 5.153 12.007 1.00 78.12 91 GLY A N 1
ATOM 651 C CA . GLY A 1 91 ? -9.286 4.402 11.470 1.00 78.12 91 GLY A CA 1
ATOM 652 C C . GLY A 1 91 ? -9.578 3.788 10.095 1.00 78.12 91 GLY A C 1
ATOM 653 O O . GLY A 1 91 ? -8.748 3.880 9.198 1.00 78.12 91 GLY A O 1
ATOM 654 N N . ALA A 1 92 ? -10.774 3.226 9.892 1.00 79.56 92 ALA A N 1
ATOM 655 C CA . ALA A 1 92 ? -11.177 2.655 8.605 1.00 79.56 92 ALA A CA 1
ATOM 656 C C . ALA A 1 92 ? -11.269 3.713 7.492 1.00 79.56 92 ALA A C 1
ATOM 658 O O . ALA A 1 92 ? -10.817 3.464 6.377 1.00 79.56 92 ALA A O 1
ATOM 659 N N . ILE A 1 93 ? -11.797 4.905 7.798 1.00 82.00 93 ILE A N 1
ATOM 660 C CA . ILE A 1 93 ? -11.838 6.036 6.859 1.00 82.00 93 ILE A CA 1
ATOM 661 C C . ILE A 1 93 ? -10.419 6.443 6.464 1.00 82.00 93 ILE A C 1
ATOM 663 O O . ILE A 1 93 ? -10.145 6.603 5.279 1.00 82.00 93 ILE A O 1
ATOM 667 N N . VAL A 1 94 ? -9.501 6.567 7.428 1.00 85.50 94 VAL A N 1
ATOM 668 C CA . VAL A 1 94 ? -8.105 6.926 7.132 1.00 85.50 94 VAL A CA 1
ATOM 669 C C . VAL A 1 94 ? -7.447 5.867 6.245 1.00 85.50 94 VAL A C 1
ATOM 671 O O . VAL A 1 94 ? -6.813 6.224 5.255 1.00 85.50 94 VAL A O 1
ATOM 674 N N . VAL A 1 95 ? -7.643 4.575 6.533 1.00 85.69 95 VAL A N 1
ATOM 675 C CA . VAL A 1 95 ? -7.145 3.488 5.671 1.00 85.69 95 VAL A CA 1
ATOM 676 C C . VAL A 1 95 ? -7.739 3.577 4.261 1.00 85.69 95 VAL A C 1
ATOM 678 O O . VAL A 1 95 ? -6.999 3.449 3.289 1.00 85.69 95 VAL A O 1
ATOM 681 N N . ALA A 1 96 ? -9.043 3.841 4.129 1.00 84.31 96 ALA A N 1
ATOM 682 C CA . ALA A 1 96 ? -9.699 3.999 2.832 1.00 84.31 96 ALA A CA 1
ATOM 683 C C . ALA A 1 96 ? -9.137 5.193 2.042 1.00 84.31 96 ALA A C 1
ATOM 685 O O . ALA A 1 96 ? -8.835 5.059 0.858 1.00 84.31 96 ALA A O 1
ATOM 686 N N . VAL A 1 97 ? -8.936 6.343 2.693 1.00 86.94 97 VAL A N 1
ATOM 687 C CA . VAL A 1 97 ? -8.328 7.530 2.070 1.00 86.94 97 VAL A CA 1
ATOM 688 C C . VAL A 1 97 ? -6.901 7.231 1.614 1.00 86.94 97 VAL A C 1
ATOM 690 O O . VAL A 1 97 ? -6.544 7.556 0.486 1.00 86.94 97 VAL A O 1
ATOM 693 N N . MET A 1 98 ? -6.097 6.560 2.439 1.00 83.75 98 MET A N 1
ATOM 694 C CA . MET A 1 98 ? -4.728 6.184 2.072 1.00 83.75 98 MET A CA 1
ATOM 695 C C . MET A 1 98 ? -4.695 5.193 0.903 1.00 83.75 98 MET A C 1
ATOM 697 O O . MET A 1 98 ? -3.884 5.350 -0.005 1.00 83.75 98 MET A O 1
ATOM 701 N N . ALA A 1 99 ? -5.609 4.221 0.870 1.00 85.69 99 ALA A N 1
ATOM 702 C CA . ALA A 1 99 ? -5.748 3.297 -0.254 1.00 85.69 99 ALA A CA 1
ATOM 703 C C . ALA A 1 99 ? -6.170 4.016 -1.551 1.00 85.69 99 ALA A C 1
ATOM 705 O O . ALA A 1 99 ? -5.651 3.708 -2.622 1.00 85.69 99 ALA A O 1
ATOM 706 N N . MET A 1 100 ? -7.055 5.016 -1.463 1.00 85.31 100 MET A N 1
ATOM 707 C CA . MET A 1 100 ? -7.415 5.872 -2.603 1.00 85.31 100 MET A CA 1
ATOM 708 C C . MET A 1 100 ? -6.225 6.695 -3.106 1.00 85.31 100 MET A C 1
ATOM 710 O O . MET A 1 100 ? -6.003 6.771 -4.313 1.00 85.31 100 MET A O 1
ATOM 714 N N . ILE A 1 101 ? -5.443 7.289 -2.197 1.00 86.50 101 ILE A N 1
ATOM 715 C CA . ILE A 1 101 ? -4.227 8.040 -2.545 1.00 86.50 101 ILE A CA 1
ATOM 716 C C . ILE A 1 101 ? -3.223 7.125 -3.249 1.00 86.50 101 ILE A C 1
ATOM 718 O O . ILE A 1 101 ? -2.658 7.522 -4.268 1.00 86.50 101 ILE A O 1
ATOM 722 N N . LEU A 1 102 ? -3.034 5.902 -2.744 1.00 83.38 102 LEU A N 1
ATOM 723 C CA . LEU A 1 102 ? -2.191 4.890 -3.379 1.00 83.38 102 LEU A CA 1
ATOM 724 C C . LEU A 1 102 ? -2.642 4.613 -4.812 1.00 83.38 102 LEU A C 1
ATOM 726 O O . LEU A 1 102 ? -1.854 4.805 -5.729 1.00 83.38 102 LEU A O 1
ATOM 730 N N . LEU A 1 103 ? -3.914 4.261 -5.012 1.00 83.81 103 LEU A N 1
ATOM 731 C CA . LEU A 1 103 ? -4.465 3.958 -6.338 1.00 83.81 103 LEU A CA 1
ATOM 732 C C . LEU A 1 103 ? -4.349 5.120 -7.323 1.00 83.81 103 LEU A C 1
ATOM 734 O O . LEU A 1 103 ? -4.080 4.911 -8.505 1.00 83.81 103 LEU A O 1
ATOM 738 N N . PHE A 1 104 ? -4.571 6.345 -6.845 1.00 86.75 104 PHE A N 1
ATOM 739 C CA . PHE A 1 104 ? -4.447 7.531 -7.679 1.00 86.75 104 PHE A CA 1
ATOM 740 C C . PHE A 1 104 ? -2.992 7.801 -8.058 1.00 86.75 104 PHE A C 1
ATOM 742 O O . PHE A 1 104 ? -2.707 8.147 -9.201 1.00 86.75 104 PHE A O 1
ATOM 749 N N . SER A 1 105 ? -2.067 7.624 -7.116 1.00 81.50 105 SER A N 1
ATOM 750 C CA . SER A 1 105 ? -0.653 7.919 -7.346 1.00 81.50 105 SER A CA 1
ATOM 751 C C . SER A 1 105 ? 0.052 6.842 -8.167 1.00 81.50 105 SER A C 1
ATOM 753 O O . SER A 1 105 ? 1.031 7.133 -8.843 1.00 81.50 105 SER A O 1
ATOM 755 N N . THR A 1 106 ? -0.446 5.606 -8.142 1.00 77.25 106 THR A N 1
ATOM 756 C CA . THR A 1 106 ? 0.094 4.480 -8.920 1.00 77.25 106 THR A CA 1
ATOM 757 C C . THR A 1 106 ? -0.599 4.335 -10.273 1.00 77.25 106 THR A C 1
ATOM 759 O O . THR A 1 106 ? -0.395 3.336 -10.966 1.00 77.25 106 THR A O 1
ATOM 762 N N . ARG A 1 107 ? -1.406 5.334 -10.673 1.00 81.56 107 ARG A N 1
ATOM 763 C CA . ARG A 1 107 ? -2.265 5.245 -11.855 1.00 81.56 107 ARG A CA 1
ATOM 764 C C . ARG A 1 107 ? -1.544 4.999 -13.157 1.00 81.56 107 ARG A C 1
ATOM 766 O O . ARG A 1 107 ? -1.932 4.130 -13.931 1.00 81.56 107 ARG A O 1
ATOM 773 N N . ASP A 1 108 ? -0.464 5.731 -13.353 1.00 76.12 108 ASP A N 1
ATOM 774 C CA . ASP A 1 108 ? 0.283 5.687 -14.595 1.00 76.12 108 ASP A CA 1
ATOM 775 C C . ASP A 1 108 ? 1.016 4.339 -14.723 1.00 76.12 108 ASP A C 1
ATOM 777 O O . ASP A 1 108 ? 1.089 3.785 -15.816 1.00 76.12 108 ASP A O 1
ATOM 781 N N . ALA A 1 109 ? 1.422 3.736 -13.595 1.00 71.94 109 ALA A N 1
ATOM 782 C CA . ALA A 1 109 ? 2.046 2.413 -13.549 1.00 71.94 109 ALA A CA 1
ATOM 783 C C . ALA A 1 109 ? 1.094 1.295 -13.995 1.00 71.94 109 ALA A C 1
ATOM 785 O O . ALA A 1 109 ? 1.478 0.416 -14.764 1.00 71.94 109 ALA A O 1
ATOM 786 N N . TRP A 1 110 ? -0.155 1.299 -13.517 1.00 72.38 110 TRP A N 1
ATOM 787 C CA . TRP A 1 110 ? -1.100 0.251 -13.905 1.00 72.38 110 TRP A CA 1
ATOM 788 C C . TRP A 1 110 ? -1.673 0.477 -15.301 1.00 72.38 110 TRP A C 1
ATOM 790 O O . TRP A 1 110 ? -1.879 -0.495 -16.024 1.00 72.38 110 TRP A O 1
ATOM 800 N N . PHE A 1 111 ? -1.875 1.729 -15.722 1.00 78.19 111 PHE A N 1
ATOM 801 C CA . PHE A 1 111 ? -2.232 2.025 -17.107 1.00 78.19 111 PHE A CA 1
ATOM 802 C C . PHE A 1 111 ? -1.122 1.601 -18.068 1.00 78.19 111 PHE A C 1
ATOM 804 O O . PHE A 1 111 ? -1.414 0.931 -19.055 1.00 78.19 111 PHE A O 1
ATOM 811 N N . GLY A 1 112 ? 0.138 1.901 -17.751 1.00 72.25 112 GLY A N 1
ATOM 812 C CA . GLY A 1 112 ? 1.285 1.403 -18.504 1.00 72.25 112 GLY A CA 1
ATOM 813 C C . GLY A 1 112 ? 1.272 -0.122 -18.590 1.00 72.25 112 GLY A C 1
ATOM 814 O O . GLY A 1 112 ? 1.284 -0.677 -19.688 1.00 72.25 112 GLY A O 1
ATOM 815 N N . ALA A 1 113 ? 1.158 -0.805 -17.446 1.00 74.25 113 ALA A N 1
ATOM 816 C CA . ALA A 1 113 ? 1.157 -2.266 -17.400 1.00 74.25 113 ALA A CA 1
ATOM 817 C C . ALA A 1 113 ? 0.006 -2.895 -18.209 1.00 74.25 113 ALA A C 1
ATOM 819 O O . ALA A 1 113 ? 0.214 -3.902 -18.879 1.00 74.25 113 ALA A O 1
ATOM 820 N N . LEU A 1 114 ? -1.195 -2.303 -18.187 1.00 75.44 114 LEU A N 1
ATOM 821 C CA . LEU A 1 114 ? -2.354 -2.813 -18.929 1.00 75.44 114 LEU A CA 1
ATOM 822 C C . LEU A 1 114 ? -2.298 -2.514 -20.433 1.00 75.44 114 LEU A C 1
ATOM 824 O O . LEU A 1 114 ? -2.703 -3.360 -21.225 1.00 75.44 114 LEU A O 1
ATOM 828 N N . TYR 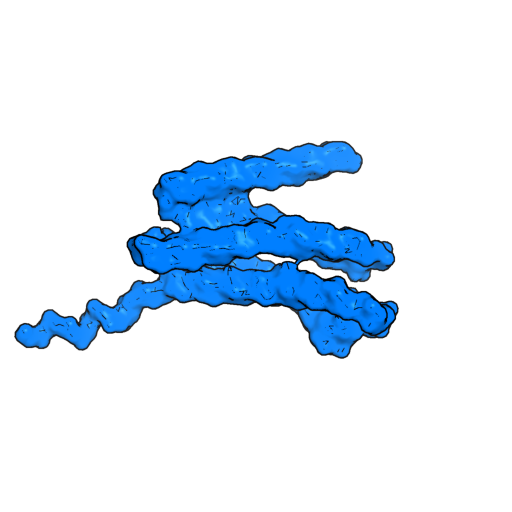A 1 115 ? -1.846 -1.321 -20.831 1.00 76.88 115 TYR A N 1
ATOM 829 C CA . TYR A 1 115 ? -1.895 -0.879 -22.231 1.00 76.88 115 TYR A CA 1
ATOM 830 C C . TYR A 1 115 ? -0.620 -1.186 -23.010 1.00 76.88 115 TYR A C 1
ATOM 832 O O . TYR A 1 115 ? -0.691 -1.580 -24.170 1.00 76.88 115 TYR A O 1
ATOM 840 N N . ALA A 1 116 ? 0.541 -0.995 -22.390 1.00 69.62 116 ALA A N 1
ATOM 841 C CA . ALA A 1 116 ? 1.844 -1.181 -23.021 1.00 69.62 116 ALA A CA 1
ATOM 842 C C . ALA A 1 116 ? 2.513 -2.499 -22.604 1.00 69.62 116 ALA A C 1
ATOM 844 O O . ALA A 1 116 ? 3.666 -2.749 -22.938 1.00 69.62 116 ALA A O 1
ATOM 845 N N . GLY A 1 117 ? 1.816 -3.317 -21.812 1.00 67.81 117 GLY A N 1
ATOM 846 C CA . GLY A 1 117 ? 2.378 -4.488 -21.157 1.00 67.81 117 GLY A CA 1
ATOM 847 C C . GLY A 1 117 ? 3.264 -4.123 -19.974 1.00 67.81 117 GLY A C 1
ATOM 848 O O . GLY A 1 117 ? 3.446 -4.956 -19.099 1.00 67.81 117 GLY A O 1
ATOM 849 N N . THR A 1 118 ? 3.816 -2.908 -19.876 1.00 69.19 118 THR A N 1
ATOM 850 C CA . THR A 1 118 ? 4.781 -2.595 -18.815 1.00 69.19 118 THR A CA 1
ATOM 851 C C . THR A 1 118 ? 4.504 -1.297 -18.088 1.00 69.19 118 THR A C 1
ATOM 853 O O . THR A 1 118 ? 4.037 -0.328 -18.683 1.00 69.19 118 THR A O 1
ATOM 856 N N . PRO A 1 119 ? 4.837 -1.240 -16.792 1.00 64.88 119 PRO A N 1
ATOM 857 C CA . PRO A 1 119 ? 4.599 -0.075 -15.948 1.00 64.88 119 PRO A CA 1
ATOM 858 C C . PRO A 1 119 ? 5.275 1.216 -16.420 1.00 64.88 119 PRO A C 1
ATOM 860 O O . PRO A 1 119 ? 4.864 2.281 -15.966 1.00 64.88 119 PRO A O 1
ATOM 863 N N . CYS A 1 120 ? 6.265 1.137 -17.318 1.00 69.56 120 CYS A N 1
ATOM 864 C CA . CYS A 1 120 ? 6.974 2.300 -17.854 1.00 69.56 120 CYS A CA 1
ATOM 865 C C . CYS A 1 120 ? 6.744 2.550 -19.361 1.00 69.56 120 CYS A C 1
ATOM 867 O O . CYS A 1 120 ? 7.259 3.541 -19.873 1.00 69.56 120 CYS A O 1
ATOM 869 N N . GLY A 1 121 ? 5.957 1.728 -20.075 1.00 65.06 121 GLY A N 1
ATOM 870 C CA . GLY A 1 121 ? 5.581 1.980 -21.477 1.00 65.06 121 GLY A CA 1
ATOM 871 C C . GLY A 1 121 ? 6.022 0.915 -22.492 1.00 65.06 121 GLY A C 1
ATOM 872 O O . GLY A 1 121 ? 6.266 -0.236 -22.150 1.00 65.06 121 GLY A O 1
ATOM 873 N N . ALA A 1 122 ? 6.038 1.281 -23.776 1.00 55.94 122 ALA A N 1
ATOM 874 C CA . ALA A 1 122 ? 6.102 0.335 -24.900 1.00 55.94 122 ALA A CA 1
ATOM 875 C C . ALA A 1 122 ? 7.502 -0.242 -25.203 1.00 55.94 122 ALA A C 1
ATOM 877 O O . ALA A 1 122 ? 7.614 -1.117 -26.057 1.00 55.94 122 ALA A O 1
ATOM 878 N N . ASP A 1 123 ? 8.549 0.210 -24.509 1.00 56.53 123 ASP A N 1
ATOM 879 C CA . ASP A 1 123 ? 9.949 -0.141 -24.806 1.00 56.53 123 ASP A CA 1
ATOM 880 C C . ASP A 1 123 ? 10.480 -1.356 -24.023 1.00 56.53 123 ASP A C 1
ATOM 882 O O . ASP A 1 123 ? 11.688 -1.567 -23.932 1.00 56.53 123 ASP A O 1
ATOM 886 N N . TYR A 1 124 ? 9.603 -2.163 -23.432 1.00 53.91 124 TYR A N 1
ATOM 887 C CA . TYR A 1 124 ? 10.013 -3.266 -22.566 1.00 53.91 124 TYR A CA 1
ATOM 888 C C . TYR A 1 124 ? 9.777 -4.634 -23.217 1.00 53.91 124 TYR A C 1
ATOM 890 O O . TYR A 1 124 ? 8.725 -4.906 -23.798 1.00 53.91 124 TYR A O 1
ATOM 898 N N . ASP A 1 125 ? 10.741 -5.526 -23.032 1.00 60.34 125 ASP A N 1
ATOM 899 C CA . ASP A 1 125 ? 10.755 -6.852 -23.634 1.00 60.34 125 ASP A CA 1
ATOM 900 C C . ASP A 1 125 ? 9.784 -7.819 -22.918 1.00 60.34 125 ASP A C 1
ATOM 902 O O . ASP A 1 125 ? 9.783 -7.943 -21.689 1.00 60.34 125 ASP A O 1
ATOM 906 N N . ALA A 1 126 ? 8.958 -8.540 -23.685 1.00 56.22 126 ALA A N 1
ATOM 907 C CA . ALA A 1 126 ? 7.856 -9.385 -23.191 1.00 56.22 126 ALA A CA 1
ATOM 908 C C . ALA A 1 126 ? 8.306 -10.631 -22.390 1.00 56.22 126 ALA A C 1
ATOM 910 O O . ALA A 1 126 ? 7.482 -11.413 -21.911 1.00 56.22 126 ALA A O 1
ATOM 911 N N . SER A 1 127 ? 9.614 -10.829 -22.230 1.00 62.88 127 SER A N 1
ATOM 912 C CA . SER A 1 127 ? 10.232 -11.936 -21.499 1.00 62.88 127 SER A CA 1
ATOM 913 C C . SER A 1 127 ? 10.103 -11.831 -19.965 1.00 62.88 127 SER A C 1
ATOM 915 O O . SER A 1 127 ? 10.252 -12.846 -19.285 1.00 62.88 127 SER A O 1
ATOM 917 N N . HIS A 1 128 ? 9.733 -10.666 -19.411 1.00 65.00 128 HIS A N 1
ATOM 918 C CA . HIS A 1 128 ? 9.702 -10.386 -17.959 1.00 65.00 128 HIS A CA 1
ATOM 919 C C . HIS A 1 128 ? 8.288 -10.378 -17.330 1.00 65.00 128 HIS A C 1
ATOM 921 O O . HIS A 1 128 ? 7.978 -9.586 -16.438 1.00 65.00 128 HIS A O 1
ATOM 927 N N . TRP A 1 129 ? 7.400 -11.288 -17.748 1.00 67.19 129 TRP A N 1
ATOM 928 C CA . TRP A 1 129 ? 6.006 -11.366 -17.259 1.00 67.19 129 TRP A CA 1
ATOM 929 C C . TRP A 1 129 ? 5.865 -11.512 -15.728 1.00 67.19 129 TRP A C 1
ATOM 931 O O . TRP A 1 129 ? 4.857 -11.111 -15.147 1.00 67.19 129 TRP A O 1
ATOM 941 N N . GLN A 1 130 ? 6.869 -12.077 -15.052 1.00 70.69 130 GLN A N 1
ATOM 942 C CA . GLN A 1 130 ? 6.873 -12.248 -13.594 1.00 70.69 130 GLN A CA 1
ATOM 943 C C . GLN A 1 130 ? 6.858 -10.902 -12.865 1.00 70.69 130 GLN A C 1
ATOM 945 O O . GLN A 1 130 ? 6.161 -10.738 -11.861 1.00 70.69 130 GLN A O 1
ATOM 950 N N . GLU A 1 131 ? 7.587 -9.925 -13.399 1.00 64.19 131 GLU A N 1
ATOM 951 C CA . GLU A 1 131 ? 7.645 -8.581 -12.842 1.00 64.19 131 GLU A CA 1
ATOM 952 C C . GLU A 1 131 ? 6.306 -7.876 -13.055 1.00 64.19 131 GLU A C 1
ATOM 954 O O . GLU A 1 131 ? 5.758 -7.336 -12.101 1.00 64.19 131 GLU A O 1
ATOM 959 N N . GLN A 1 132 ? 5.686 -8.003 -14.235 1.00 67.81 132 GLN A N 1
ATOM 960 C CA . GLN A 1 132 ? 4.337 -7.473 -14.496 1.00 67.81 132 GLN A CA 1
ATOM 961 C C . GLN A 1 132 ? 3.291 -7.990 -13.497 1.00 67.81 132 GLN A C 1
ATOM 963 O O . GLN A 1 132 ? 2.484 -7.213 -12.986 1.00 67.81 132 GLN A O 1
ATOM 968 N N . VAL A 1 133 ? 3.305 -9.289 -13.177 1.00 71.94 133 VAL A N 1
ATOM 969 C CA . VAL A 1 133 ? 2.376 -9.871 -12.191 1.00 71.94 133 VAL A CA 1
ATOM 970 C C . VAL A 1 133 ? 2.615 -9.284 -10.802 1.00 71.94 133 VAL A C 1
ATOM 972 O O . VAL A 1 133 ? 1.657 -8.954 -10.099 1.00 71.94 133 VAL A O 1
ATOM 975 N N . LEU A 1 134 ? 3.880 -9.111 -10.414 1.00 70.94 134 LEU A N 1
ATOM 976 C CA . LEU A 1 134 ? 4.238 -8.508 -9.134 1.00 70.94 134 LEU A CA 1
ATOM 977 C C . LEU A 1 134 ? 3.751 -7.054 -9.040 1.00 70.94 134 LEU A C 1
ATOM 979 O O . LEU A 1 134 ? 3.300 -6.622 -7.981 1.00 70.94 134 LEU A O 1
ATOM 983 N N . VAL A 1 135 ? 3.775 -6.314 -10.148 1.00 68.56 135 VAL A N 1
ATOM 984 C CA . VAL A 1 135 ? 3.277 -4.933 -10.219 1.00 68.56 135 VAL A CA 1
ATOM 985 C C . VAL A 1 135 ? 1.784 -4.863 -10.090 1.00 68.56 135 VAL A C 1
ATOM 987 O O . VAL A 1 135 ? 1.270 -4.115 -9.265 1.00 68.56 135 VAL A O 1
ATOM 990 N N . ILE A 1 136 ? 1.085 -5.632 -10.919 1.00 72.25 136 ILE A N 1
ATOM 991 C CA . ILE A 1 136 ? -0.371 -5.653 -10.927 1.00 72.25 136 ILE A CA 1
ATOM 992 C C . ILE A 1 136 ? -0.851 -6.103 -9.543 1.00 72.25 136 ILE A C 1
ATOM 994 O O . ILE A 1 136 ? -1.737 -5.483 -8.957 1.00 72.25 136 ILE A O 1
ATOM 998 N N . GLY A 1 137 ? -0.200 -7.110 -8.957 1.00 75.19 137 GLY A N 1
ATOM 999 C CA . GLY A 1 137 ? -0.447 -7.541 -7.585 1.00 75.19 137 GLY A CA 1
ATOM 1000 C C . GLY A 1 137 ? -0.196 -6.432 -6.555 1.00 75.19 137 GLY A C 1
ATOM 1001 O O . GLY A 1 137 ? -1.099 -6.066 -5.800 1.00 75.19 137 GLY A O 1
ATOM 1002 N N . GLY A 1 138 ? 1.020 -5.886 -6.535 1.00 72.06 138 GLY A N 1
ATOM 1003 C CA . GLY A 1 138 ? 1.504 -4.935 -5.532 1.00 72.06 138 GLY A CA 1
ATOM 1004 C C . GLY A 1 138 ? 0.821 -3.570 -5.573 1.00 72.06 138 GLY A C 1
ATOM 1005 O O . GLY A 1 138 ? 0.438 -3.036 -4.534 1.00 72.06 138 GLY A O 1
ATOM 1006 N N . TYR A 1 139 ? 0.648 -3.009 -6.767 1.00 70.94 139 TYR A N 1
ATOM 1007 C CA . TYR A 1 139 ? 0.230 -1.621 -6.976 1.00 70.94 139 TYR A CA 1
ATOM 1008 C C . TYR A 1 139 ? -1.256 -1.448 -7.290 1.00 70.94 139 TYR A C 1
ATOM 1010 O O . TYR A 1 139 ? -1.776 -0.346 -7.108 1.00 70.94 139 TYR A O 1
ATOM 1018 N N . LEU A 1 140 ? -1.939 -2.505 -7.744 1.00 79.69 140 LEU A N 1
ATOM 1019 C CA . LEU A 1 140 ? -3.364 -2.458 -8.073 1.00 79.69 140 LEU A CA 1
ATOM 1020 C C . LEU A 1 140 ? -4.183 -3.353 -7.140 1.00 79.69 140 LEU A C 1
ATOM 1022 O O . LEU A 1 140 ? -5.060 -2.862 -6.431 1.00 79.69 140 LEU A O 1
ATOM 1026 N N . VAL A 1 141 ? -3.888 -4.654 -7.093 1.00 84.31 141 VAL A N 1
ATOM 1027 C CA . VAL A 1 141 ? -4.710 -5.618 -6.344 1.00 84.31 141 VAL A CA 1
ATOM 1028 C C . VAL A 1 141 ? -4.683 -5.315 -4.843 1.00 84.31 141 VAL A C 1
ATOM 1030 O O . VAL A 1 141 ? -5.740 -5.155 -4.235 1.00 84.31 141 VAL A O 1
ATOM 1033 N N . LEU A 1 142 ? -3.499 -5.168 -4.244 1.00 82.50 142 LEU A N 1
ATOM 1034 C CA . LEU A 1 142 ? -3.344 -4.903 -2.807 1.00 82.50 142 LEU A CA 1
ATOM 1035 C C . LEU A 1 142 ? -4.066 -3.614 -2.347 1.00 82.50 142 LEU A C 1
ATOM 1037 O O . LEU A 1 142 ? -4.876 -3.698 -1.417 1.00 82.50 142 LEU A O 1
ATOM 1041 N N . PRO A 1 143 ? -3.881 -2.443 -2.989 1.00 82.00 143 PRO A N 1
ATOM 1042 C CA . PRO A 1 143 ? -4.610 -1.230 -2.617 1.00 82.00 143 PRO A CA 1
ATOM 1043 C C . PRO A 1 143 ? -6.127 -1.321 -2.843 1.00 82.00 143 PRO A C 1
ATOM 1045 O O . PRO A 1 143 ? -6.884 -0.835 -2.003 1.00 82.00 143 PRO A O 1
ATOM 1048 N N . VAL A 1 144 ? -6.599 -1.987 -3.909 1.00 84.94 144 VAL A N 1
ATOM 1049 C CA . VAL A 1 144 ? -8.043 -2.216 -4.127 1.00 84.94 144 VAL A CA 1
ATOM 1050 C C . VAL A 1 144 ? -8.632 -3.091 -3.023 1.00 84.94 144 VAL A C 1
ATOM 1052 O O . VAL A 1 144 ? -9.671 -2.751 -2.459 1.00 84.94 144 VAL A O 1
ATOM 1055 N N . PHE A 1 145 ? -7.980 -4.202 -2.672 1.00 86.06 145 PHE A N 1
ATOM 1056 C CA . PHE A 1 145 ? -8.450 -5.074 -1.593 1.00 86.06 145 PHE A CA 1
ATOM 1057 C C . PHE A 1 145 ? -8.480 -4.345 -0.251 1.00 86.06 145 PHE A C 1
ATOM 1059 O O . PHE A 1 145 ? -9.453 -4.469 0.499 1.00 86.06 145 PHE A O 1
ATOM 1066 N N . LEU A 1 146 ? -7.453 -3.541 0.031 1.00 83.44 146 LEU A N 1
ATOM 1067 C CA . LEU A 1 146 ? -7.414 -2.700 1.219 1.00 83.44 146 LEU A CA 1
ATOM 1068 C C . LEU A 1 146 ? -8.577 -1.701 1.226 1.00 83.44 146 LEU A C 1
ATOM 1070 O O . LEU A 1 146 ? -9.302 -1.634 2.218 1.00 83.44 146 LEU A O 1
ATOM 1074 N N . LEU A 1 147 ? -8.821 -1.003 0.115 1.00 85.31 147 LEU A N 1
ATOM 1075 C CA . LEU A 1 147 ? -9.938 -0.070 -0.025 1.00 85.31 147 LEU A CA 1
ATOM 1076 C C . LEU A 1 147 ? -11.287 -0.760 0.202 1.00 85.31 147 LEU A C 1
ATOM 1078 O O . LEU A 1 147 ? -12.092 -0.290 1.001 1.00 85.31 147 LEU A O 1
ATOM 1082 N N . VAL A 1 148 ? -11.528 -1.900 -0.450 1.00 85.56 148 VAL A N 1
ATOM 1083 C CA . VAL A 1 148 ? -12.768 -2.672 -0.292 1.00 85.56 148 VAL A CA 1
ATOM 1084 C C . VAL A 1 148 ? -12.939 -3.124 1.158 1.00 85.56 148 VAL A C 1
ATOM 1086 O O . VAL A 1 148 ? -14.029 -2.991 1.714 1.00 85.56 148 VAL A O 1
ATOM 1089 N N . SER A 1 149 ? -11.878 -3.624 1.797 1.00 82.06 149 SER A N 1
ATOM 1090 C CA . SER A 1 149 ? -11.926 -4.060 3.197 1.00 82.06 149 SER A CA 1
ATOM 1091 C C . SER A 1 149 ? -12.237 -2.902 4.154 1.00 82.06 149 SER A C 1
ATOM 1093 O O . SER A 1 149 ? -13.099 -3.041 5.024 1.00 82.06 149 SER A O 1
ATOM 1095 N N . ALA A 1 150 ? -11.624 -1.736 3.939 1.00 81.25 150 ALA A N 1
ATOM 1096 C CA . ALA A 1 150 ? -11.852 -0.534 4.729 1.00 81.25 150 ALA A CA 1
ATOM 1097 C C . ALA A 1 150 ? -13.271 0.014 4.524 1.00 81.25 150 ALA A C 1
ATOM 1099 O O . ALA A 1 150 ? -13.979 0.263 5.497 1.00 81.25 150 ALA A O 1
ATOM 1100 N N . CYS A 1 151 ? -13.742 0.101 3.276 1.00 82.38 151 CYS A N 1
ATOM 1101 C CA . CYS A 1 151 ? -15.109 0.508 2.953 1.00 82.38 151 CYS A CA 1
ATOM 1102 C C . CYS A 1 151 ? -16.145 -0.421 3.595 1.00 82.38 151 CYS A C 1
ATOM 1104 O O . CYS A 1 151 ? -17.097 0.051 4.212 1.00 82.38 151 CYS A O 1
ATOM 1106 N N . ARG A 1 152 ? -15.949 -1.745 3.522 1.00 79.56 152 ARG A N 1
ATOM 1107 C CA . ARG A 1 152 ? -16.840 -2.714 4.184 1.00 79.56 152 ARG A CA 1
ATOM 1108 C C . ARG A 1 152 ? -16.869 -2.528 5.698 1.00 79.56 152 ARG A C 1
ATOM 1110 O O . ARG A 1 152 ? -17.928 -2.692 6.296 1.00 79.56 152 ARG A O 1
ATOM 1117 N N . ALA A 1 153 ? -15.744 -2.155 6.304 1.00 74.31 153 ALA A N 1
ATOM 1118 C CA . ALA A 1 153 ? -15.671 -1.879 7.733 1.00 74.31 153 ALA A CA 1
ATOM 1119 C C . ALA A 1 153 ? -16.298 -0.530 8.141 1.00 74.31 153 ALA A C 1
ATOM 1121 O O . ALA A 1 153 ? -16.759 -0.400 9.272 1.00 74.31 153 ALA A O 1
ATOM 1122 N N . VAL A 1 154 ? -16.366 0.452 7.235 1.00 70.88 154 VAL A N 1
ATOM 1123 C CA . VAL A 1 154 ? -17.112 1.714 7.434 1.00 7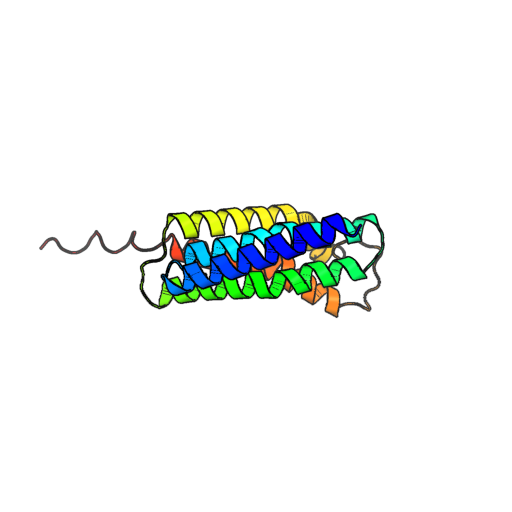0.88 154 VAL A CA 1
ATOM 1124 C C . VAL A 1 154 ? -18.624 1.517 7.261 1.00 70.88 154 VAL A C 1
ATOM 1126 O O . VAL A 1 154 ? -19.414 2.264 7.838 1.00 70.88 154 VAL A O 1
ATOM 1129 N N . LEU A 1 155 ? -19.044 0.497 6.508 1.00 69.69 155 LEU A N 1
ATOM 1130 C CA . LEU A 1 155 ? -20.434 0.296 6.091 1.00 69.69 155 LEU A CA 1
ATOM 1131 C C . LEU A 1 155 ? -21.416 -0.424 7.061 1.00 69.69 155 LEU A C 1
ATOM 1133 O O . LEU A 1 155 ? -22.542 -0.671 6.612 1.00 69.69 155 LEU A O 1
ATOM 1137 N N . PRO A 1 156 ? -21.160 -0.772 8.346 1.00 57.75 156 PRO A N 1
ATOM 1138 C CA . PRO A 1 156 ? -22.164 -1.541 9.078 1.00 57.75 156 PRO A CA 1
ATOM 1139 C C . PRO A 1 156 ? -23.358 -0.691 9.571 1.00 57.75 156 PRO A C 1
ATOM 1141 O O . PRO A 1 156 ? -23.207 0.245 10.348 1.00 57.75 156 PRO A O 1
ATOM 1144 N N . ALA A 1 157 ? -24.557 -1.146 9.162 1.00 48.41 157 ALA A N 1
ATOM 1145 C CA . ALA A 1 157 ? -25.908 -0.881 9.689 1.00 48.41 157 ALA A CA 1
ATOM 1146 C C . ALA A 1 157 ? -26.718 0.345 9.197 1.00 48.41 157 ALA A C 1
ATOM 1148 O O . ALA A 1 157 ? -27.369 1.013 9.992 1.00 48.41 157 ALA A O 1
ATOM 1149 N N . ARG A 1 158 ? -26.885 0.533 7.878 1.00 48.28 158 ARG A N 1
ATOM 1150 C CA . ARG A 1 158 ? -28.132 1.165 7.366 1.00 48.28 158 ARG A CA 1
ATOM 1151 C C . ARG A 1 158 ? -29.359 0.226 7.372 1.00 48.28 158 ARG A C 1
ATOM 1153 O O . ARG A 1 158 ? -30.449 0.656 7.027 1.00 48.28 158 ARG A O 1
ATOM 1160 N N . GLY A 1 159 ? -29.202 -1.043 7.771 1.00 47.94 159 GLY A N 1
ATOM 1161 C CA . GLY A 1 159 ? -30.222 -2.094 7.598 1.00 47.94 159 GLY A CA 1
ATOM 1162 C C . GLY A 1 159 ? -30.859 -2.693 8.862 1.00 47.94 159 GLY A C 1
ATOM 1163 O O . GLY A 1 159 ? -31.569 -3.681 8.740 1.00 47.94 159 GLY A O 1
ATOM 1164 N N . LYS A 1 160 ? -30.623 -2.160 10.070 1.00 46.66 160 LYS A N 1
ATOM 1165 C CA . LYS A 1 160 ? -31.214 -2.695 11.325 1.00 46.66 160 LYS A CA 1
ATOM 1166 C C . LYS A 1 160 ? -31.958 -1.639 12.161 1.00 46.66 160 LYS A C 1
ATOM 1168 O O . LYS A 1 160 ? -31.943 -1.693 13.381 1.00 46.66 160 LYS A O 1
ATOM 1173 N N . GLY A 1 161 ? -32.601 -0.674 11.499 1.00 42.97 161 GLY A N 1
ATOM 1174 C CA . GLY A 1 161 ? -33.398 0.378 12.151 1.00 42.97 161 GLY A CA 1
ATOM 1175 C C . GLY A 1 161 ? -34.861 0.475 11.703 1.00 42.97 161 GLY A C 1
ATOM 1176 O O . GLY A 1 161 ? -35.539 1.403 12.119 1.00 42.97 161 GLY A O 1
ATOM 1177 N N . ALA A 1 162 ? -35.355 -0.436 10.855 1.00 44.66 162 ALA A N 1
ATOM 1178 C CA . ALA A 1 162 ? -36.697 -0.336 10.257 1.00 44.66 162 ALA A CA 1
ATOM 1179 C C . ALA A 1 162 ? -37.592 -1.570 10.492 1.00 44.66 162 ALA A C 1
ATOM 1181 O O . ALA A 1 162 ? -38.495 -1.838 9.707 1.00 44.66 162 ALA A O 1
ATOM 1182 N N . SER A 1 163 ? -37.350 -2.356 11.545 1.00 48.59 163 SER A N 1
ATOM 1183 C CA . SER A 1 163 ? -38.256 -3.451 11.910 1.00 48.59 163 SER A CA 1
ATOM 1184 C C . SER A 1 163 ? -38.212 -3.688 13.417 1.00 48.59 163 SER A C 1
ATOM 1186 O O . SER A 1 163 ? -37.217 -4.191 13.935 1.00 48.59 163 SER A O 1
ATOM 1188 N N . GLY A 1 164 ? -39.255 -3.244 14.120 1.00 42.94 164 GLY A N 1
ATOM 1189 C CA . GLY A 1 164 ? -39.378 -3.414 15.569 1.00 42.94 164 GLY A CA 1
ATOM 1190 C C . GLY A 1 164 ? -40.254 -2.385 16.285 1.00 42.94 164 GLY A C 1
ATOM 1191 O O . GLY A 1 164 ? -39.937 -2.021 17.410 1.00 42.94 164 GLY A O 1
ATOM 1192 N N . SER A 1 165 ? -41.324 -1.898 15.653 1.00 43.16 165 SER A N 1
ATOM 1193 C CA . SER A 1 165 ? -42.461 -1.300 16.359 1.00 43.16 165 SER A CA 1
ATOM 1194 C C . SER A 1 165 ? -43.711 -2.087 15.981 1.00 43.16 165 SER A C 1
ATOM 1196 O O . SER A 1 165 ? -44.335 -1.776 14.971 1.00 43.16 165 SER A O 1
ATOM 1198 N N . HIS A 1 166 ? -44.023 -3.132 16.738 1.00 44.41 166 HIS A N 1
ATOM 1199 C CA . HIS A 1 166 ? -45.364 -3.701 16.855 1.00 44.41 166 HIS A CA 1
ATOM 1200 C C . HIS A 1 166 ? -45.463 -4.428 18.190 1.00 44.41 166 HIS A C 1
ATOM 1202 O O . HIS A 1 166 ? -44.513 -5.179 18.507 1.00 44.41 166 HIS A O 1
#

Sequence (166 aa):
MTGIIAIGGTFLLFSLILSVVLAFFRLWAWSAVFLVMPAVPLQLLGFTGTCTQGADGPFVTGAVLSSPLLASAIGLVLWGGMAKGALSQSGAIVVAVMAMILLFSTRDAWFGALYAGTPCGADYDASHWQEQVLVIGGYLVLPVFLLVSACRAVLPARGKGASGSH

pLDDT: mean 72.96, std 12.51, range [42.94, 90.06]

Radius of gyration: 18.24 Å; chains: 1; bounding box: 69×22×47 Å

Organism: NCBI:txid2583532